Protein AF-A0A843CXL3-F1 (afdb_monomer_lite)

Secondary structure (DSSP, 8-state):
---EEE-TTT--S-EEEEE-STT--EEEETTT--EE--EEE-SSPPPP------

Foldseek 3Di:
DDWQWADPPPRDSQWAFDDDDPVHTWIAHPPPGDIGDTDTDDPDDDPPCPDPPD

Radius of gyration: 13.29 Å; chains: 1; bounding box: 36×23×29 Å

pLDDT: mean 84.54, std 12.53, range [48.06, 97.75]

Structure (mmCIF, N/CA/C/O backbone):
data_AF-A0A843CXL3-F1
#
_entry.id   AF-A0A843CXL3-F1
#
loop_
_atom_site.group_PDB
_atom_site.id
_atom_site.type_symbol
_atom_site.label_atom_id
_atom_site.label_alt_id
_atom_site.label_comp_id
_atom_site.label_asym_id
_atom_site.label_entity_id
_atom_site.label_seq_id
_atom_site.pdbx_PDB_ins_code
_atom_site.Cartn_x
_atom_site.Cartn_y
_atom_site.Cartn_z
_atom_site.occupancy
_atom_site.B_iso_or_equiv
_atom_site.auth_seq_id
_atom_site.auth_comp_id
_atom_site.auth_asym_id
_atom_site.auth_atom_id
_atom_site.pdbx_PDB_model_num
ATOM 1 N N . MET A 1 1 ? 12.099 5.624 13.708 1.00 48.06 1 MET A N 1
ATOM 2 C CA . MET A 1 1 ? 11.365 5.990 12.482 1.00 48.06 1 MET A CA 1
ATOM 3 C C . MET A 1 1 ? 10.238 4.999 12.241 1.00 48.06 1 MET A C 1
ATOM 5 O O . MET A 1 1 ? 10.502 3.806 12.297 1.00 48.06 1 MET A O 1
ATOM 9 N N . SER A 1 2 ? 9.006 5.458 12.011 1.00 59.34 2 SER A N 1
ATOM 10 C CA . SER A 1 2 ? 7.878 4.597 11.622 1.00 59.34 2 SER A CA 1
ATOM 11 C C . SER A 1 2 ? 7.104 5.287 10.503 1.00 59.34 2 SER A C 1
ATOM 13 O O . SER A 1 2 ? 6.329 6.204 10.764 1.00 59.34 2 SER A O 1
ATOM 15 N N . SER A 1 3 ? 7.361 4.898 9.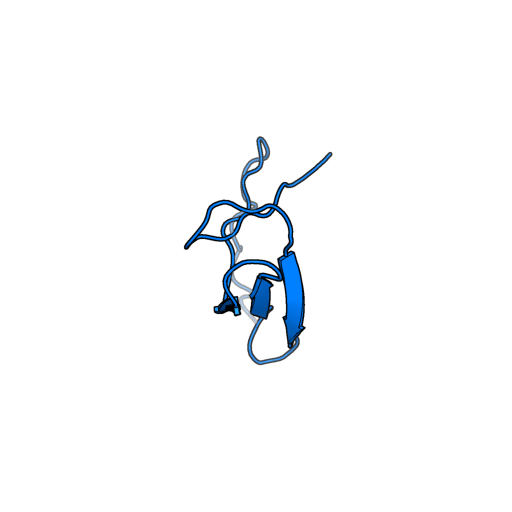253 1.00 66.50 3 SER A N 1
ATOM 16 C CA . SER A 1 3 ? 6.543 5.319 8.114 1.00 66.50 3 SER A CA 1
ATOM 17 C C . SER A 1 3 ? 5.252 4.503 8.128 1.00 66.50 3 SER A C 1
ATOM 19 O O . SER A 1 3 ? 5.296 3.273 8.026 1.00 66.50 3 SER A O 1
ATOM 21 N N . LYS A 1 4 ? 4.100 5.165 8.268 1.00 80.00 4 LYS A N 1
ATOM 22 C CA . LYS A 1 4 ? 2.801 4.482 8.282 1.00 80.00 4 LYS A CA 1
ATOM 23 C C . LYS A 1 4 ? 2.226 4.377 6.872 1.00 80.00 4 LYS A C 1
ATOM 25 O O . LYS A 1 4 ? 2.328 5.304 6.070 1.00 80.00 4 LYS A O 1
ATOM 30 N N . LYS A 1 5 ? 1.615 3.227 6.575 1.00 85.38 5 LYS A N 1
ATOM 31 C CA . LYS A 1 5 ? 0.947 2.935 5.300 1.00 85.38 5 LYS A CA 1
ATOM 32 C C . LYS A 1 5 ? -0.547 2.807 5.546 1.00 85.38 5 LYS A C 1
ATOM 34 O O . LYS A 1 5 ? -0.953 2.046 6.419 1.00 85.38 5 LYS A O 1
ATOM 39 N N . PHE A 1 6 ? -1.349 3.489 4.737 1.00 92.19 6 PHE A N 1
ATOM 40 C CA . PHE A 1 6 ? -2.804 3.453 4.855 1.00 92.19 6 PHE A CA 1
ATOM 41 C C . PHE A 1 6 ? -3.469 3.078 3.536 1.00 92.19 6 PHE A C 1
ATOM 43 O O . PHE A 1 6 ? -3.011 3.448 2.451 1.00 92.19 6 PHE A O 1
ATOM 50 N N . CYS A 1 7 ? -4.601 2.380 3.628 1.00 93.62 7 CYS A N 1
ATOM 51 C CA . CYS A 1 7 ? -5.453 2.135 2.475 1.00 93.62 7 CYS A CA 1
ATOM 52 C C . CYS A 1 7 ? -6.032 3.466 1.969 1.00 93.62 7 CYS A C 1
ATOM 54 O O . CYS A 1 7 ? -6.735 4.141 2.727 1.00 93.62 7 CYS A O 1
ATOM 56 N N . PRO A 1 8 ? -5.862 3.823 0.685 1.00 92.56 8 PRO A N 1
ATOM 57 C CA . PRO A 1 8 ? -6.459 5.044 0.149 1.00 92.56 8 PRO A CA 1
ATOM 58 C C . PRO A 1 8 ? -7.994 4.973 0.085 1.00 92.56 8 PRO A C 1
ATOM 60 O O . PRO A 1 8 ? -8.648 6.009 0.063 1.00 92.56 8 PRO A O 1
ATOM 63 N N . LYS A 1 9 ? -8.572 3.762 0.084 1.00 95.00 9 LYS A N 1
ATOM 64 C CA . LYS A 1 9 ? -10.018 3.537 -0.049 1.00 95.00 9 LYS A CA 1
ATOM 65 C C . LYS A 1 9 ? -10.757 3.524 1.291 1.00 95.00 9 LYS A C 1
ATOM 67 O O . LYS A 1 9 ? -11.804 4.148 1.400 1.00 95.00 9 LYS A O 1
ATOM 72 N N . CYS A 1 10 ? -10.242 2.806 2.292 1.00 94.88 10 CYS A N 1
ATOM 73 C CA . CYS A 1 10 ? -10.923 2.626 3.584 1.00 94.88 10 CYS A CA 1
ATOM 74 C C . CYS A 1 10 ? -10.126 3.105 4.805 1.00 94.88 10 CYS A C 1
ATOM 76 O O . CYS A 1 10 ? -10.590 2.923 5.923 1.00 94.88 10 CYS A O 1
ATOM 78 N N . LYS A 1 11 ? -8.929 3.683 4.613 1.00 92.25 11 LYS A N 1
ATOM 79 C CA . LYS A 1 11 ? -8.033 4.169 5.682 1.00 92.25 11 LYS A CA 1
ATOM 80 C C . LYS A 1 11 ? -7.531 3.112 6.675 1.00 92.25 11 LYS A C 1
ATOM 82 O O . LYS A 1 11 ? -6.872 3.462 7.645 1.00 92.25 11 LYS A O 1
ATOM 87 N N . SER A 1 12 ? -7.761 1.829 6.404 1.00 93.56 12 SER A N 1
ATOM 88 C CA . SER A 1 12 ? -7.183 0.739 7.190 1.00 93.56 12 SER A CA 1
ATOM 89 C C . SER A 1 12 ? -5.650 0.702 7.106 1.00 93.56 12 SER A C 1
ATOM 91 O O . SER A 1 12 ? -5.078 0.949 6.040 1.00 93.56 12 SER A O 1
ATOM 93 N N . GLU A 1 13 ? -5.003 0.334 8.215 1.00 92.25 13 GLU A N 1
ATOM 94 C CA . GLU A 1 13 ? -3.572 0.002 8.301 1.00 92.25 13 GLU A CA 1
ATOM 95 C C . GLU A 1 13 ? -3.283 -1.464 7.882 1.00 92.25 13 GLU A C 1
ATOM 97 O O . GLU A 1 13 ? -2.123 -1.858 7.761 1.00 92.25 13 GLU A O 1
ATOM 102 N N . ASN A 1 14 ? -4.315 -2.281 7.608 1.00 94.81 14 ASN A N 1
ATOM 103 C CA .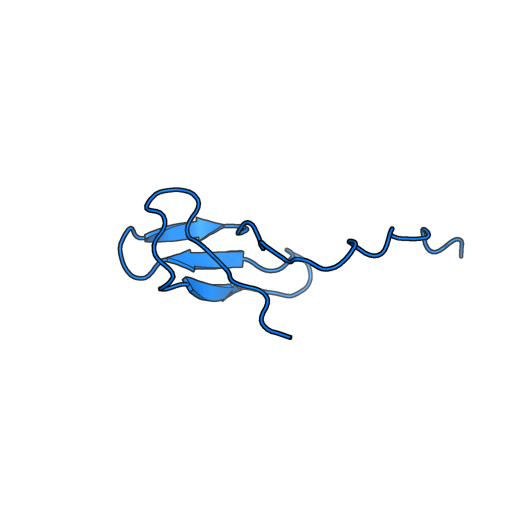 ASN A 1 14 ? -4.198 -3.681 7.174 1.00 94.81 14 ASN A CA 1
ATOM 104 C C . ASN A 1 14 ? -3.756 -3.781 5.702 1.00 94.81 14 ASN A C 1
ATOM 106 O O . ASN A 1 14 ? -4.554 -4.055 4.796 1.00 94.81 14 ASN A O 1
ATOM 110 N N . ILE A 1 15 ? -2.476 -3.493 5.466 1.00 93.25 15 ILE A N 1
ATOM 111 C CA . ILE A 1 15 ? -1.844 -3.389 4.151 1.00 93.25 15 ILE A CA 1
ATOM 112 C C . ILE A 1 15 ? -0.725 -4.425 4.024 1.00 93.25 15 ILE A C 1
ATOM 114 O O . ILE A 1 15 ? 0.249 -4.404 4.772 1.00 93.25 15 ILE A O 1
ATOM 118 N N . ILE A 1 16 ? -0.833 -5.296 3.021 1.00 93.88 16 ILE A N 1
ATOM 119 C CA . ILE A 1 16 ? 0.118 -6.382 2.755 1.00 93.88 16 ILE A CA 1
ATOM 120 C C . ILE A 1 16 ? 0.775 -6.131 1.397 1.00 93.88 16 ILE A C 1
ATOM 122 O O . ILE A 1 16 ? 0.087 -5.778 0.439 1.00 93.88 16 ILE A O 1
ATOM 126 N N . 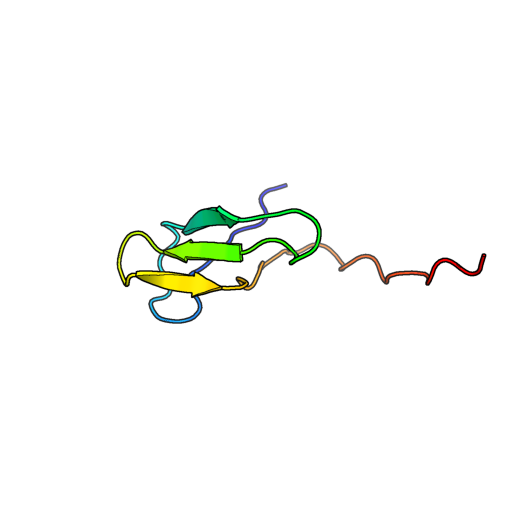LEU A 1 17 ? 2.096 -6.302 1.286 1.00 92.69 17 LEU A N 1
ATOM 127 C CA . LEU A 1 17 ? 2.768 -6.256 -0.017 1.00 92.69 17 LEU A CA 1
ATOM 128 C C . LEU A 1 17 ? 2.248 -7.409 -0.886 1.00 92.69 17 LEU A C 1
ATOM 130 O O . LEU A 1 17 ? 2.330 -8.568 -0.491 1.00 92.69 17 LEU A O 1
ATOM 134 N N . TRP A 1 18 ? 1.699 -7.080 -2.052 1.00 93.62 18 TRP A N 1
ATOM 135 C CA . TRP A 1 18 ? 1.100 -8.048 -2.969 1.00 93.62 18 TRP A CA 1
ATOM 136 C C . TRP A 1 18 ? 2.030 -8.384 -4.133 1.00 93.62 18 TRP A C 1
ATOM 138 O O . TRP A 1 18 ? 2.223 -9.555 -4.441 1.00 93.62 18 TRP A O 1
ATOM 148 N N . MET A 1 19 ? 2.644 -7.370 -4.748 1.00 91.62 19 MET A N 1
ATOM 149 C CA . MET A 1 19 ? 3.644 -7.536 -5.809 1.00 91.62 19 MET A CA 1
ATOM 150 C C . MET A 1 19 ? 4.732 -6.464 -5.699 1.00 91.62 19 MET A C 1
ATOM 152 O O . MET A 1 19 ? 4.499 -5.386 -5.154 1.00 91.62 19 MET A O 1
ATOM 156 N N . GLY A 1 20 ? 5.917 -6.752 -6.234 1.00 89.81 20 GLY A N 1
ATOM 157 C CA . GLY A 1 20 ? 7.055 -5.834 -6.279 1.00 89.81 20 GLY A CA 1
ATOM 158 C C . GLY A 1 20 ? 7.924 -6.068 -7.516 1.00 89.81 20 GLY A C 1
ATOM 159 O O . GLY A 1 20 ? 7.583 -6.875 -8.378 1.00 89.81 20 GLY A O 1
ATOM 160 N N . GLY A 1 21 ? 9.063 -5.382 -7.600 1.00 89.06 21 GLY A N 1
ATOM 161 C CA . GLY A 1 21 ? 9.986 -5.490 -8.734 1.00 89.06 21 GLY A CA 1
ATOM 162 C C . GLY A 1 21 ? 9.694 -4.456 -9.821 1.00 89.06 21 GLY A C 1
ATOM 163 O O . GLY A 1 21 ? 9.437 -3.295 -9.509 1.00 89.06 21 GLY A O 1
ATOM 164 N N . TYR A 1 22 ? 9.743 -4.868 -11.092 1.00 88.88 22 TYR A N 1
ATOM 165 C CA . TYR A 1 22 ? 9.656 -3.957 -12.244 1.00 88.88 22 TYR A CA 1
ATOM 166 C C . TYR A 1 22 ? 8.351 -3.144 -12.297 1.00 88.88 22 TYR A C 1
ATOM 168 O O . TYR A 1 22 ? 8.340 -2.013 -12.766 1.00 88.88 22 TYR A O 1
ATOM 176 N N . THR A 1 23 ? 7.253 -3.684 -11.764 1.00 82.62 23 THR A N 1
ATOM 177 C CA . THR A 1 23 ? 5.950 -3.001 -11.712 1.00 82.62 23 THR A CA 1
ATOM 178 C C . THR A 1 23 ? 5.837 -1.962 -10.591 1.00 82.62 23 THR A C 1
ATOM 180 O O . THR A 1 23 ? 4.777 -1.363 -10.423 1.00 82.62 23 THR A O 1
ATOM 183 N N . GLY A 1 24 ? 6.882 -1.783 -9.776 1.00 86.81 24 GLY A N 1
ATOM 184 C CA . GLY A 1 24 ? 6.799 -1.066 -8.506 1.00 86.81 24 GLY A CA 1
ATOM 185 C C . GLY A 1 24 ? 6.093 -1.881 -7.415 1.00 86.81 24 GLY A C 1
ATOM 186 O O . GLY A 1 24 ? 5.600 -2.989 -7.648 1.00 86.81 24 GLY A O 1
ATOM 187 N N . ALA A 1 25 ? 6.071 -1.341 -6.194 1.00 89.75 25 ALA A N 1
ATOM 188 C CA . ALA A 1 25 ? 5.436 -1.985 -5.046 1.00 89.75 25 ALA A CA 1
ATOM 189 C C . ALA A 1 25 ? 3.910 -1.800 -5.084 1.00 89.75 25 ALA A C 1
ATOM 191 O O . ALA A 1 25 ? 3.402 -0.692 -4.906 1.00 89.75 25 ALA A O 1
ATOM 192 N N . MET A 1 26 ? 3.181 -2.900 -5.264 1.00 93.19 26 MET A N 1
ATOM 193 C CA . MET A 1 26 ? 1.727 -2.956 -5.144 1.00 93.19 26 MET A C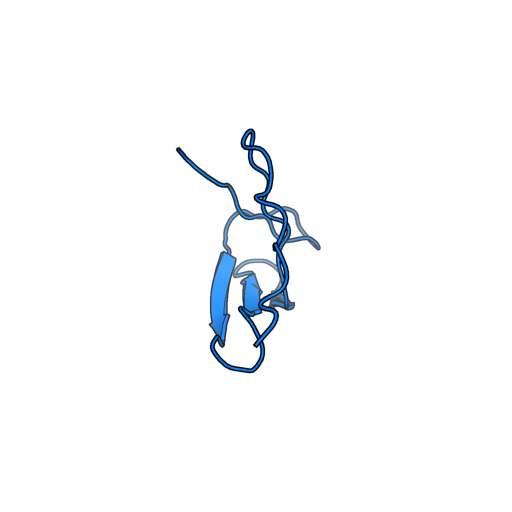A 1
ATOM 194 C C . MET A 1 26 ? 1.330 -3.620 -3.837 1.00 93.19 26 MET A C 1
ATOM 196 O O . MET A 1 26 ? 1.867 -4.661 -3.460 1.00 93.19 26 MET A O 1
ATOM 200 N N . TYR A 1 27 ? 0.336 -3.052 -3.173 1.00 94.31 27 TYR A N 1
ATOM 201 C CA . TYR A 1 27 ? -0.161 -3.534 -1.899 1.00 94.31 27 TYR A CA 1
ATOM 202 C C . TYR A 1 27 ? -1.619 -3.948 -2.005 1.00 94.31 27 TYR A C 1
ATOM 204 O O . TYR A 1 27 ? -2.385 -3.366 -2.770 1.00 94.31 27 TYR A O 1
ATOM 212 N N . ARG A 1 28 ? -2.007 -4.927 -1.190 1.00 95.94 28 ARG A N 1
ATOM 213 C CA . ARG A 1 28 ? -3.386 -5.362 -1.011 1.00 95.94 28 ARG A CA 1
ATOM 214 C C . ARG A 1 28 ? -3.888 -4.971 0.376 1.00 95.94 28 ARG A C 1
ATOM 216 O O . ARG A 1 28 ? -3.232 -5.258 1.374 1.00 95.94 28 ARG A O 1
ATOM 223 N N . CYS A 1 29 ? -5.069 -4.365 0.441 1.00 96.75 29 CYS A N 1
ATOM 224 C CA . CYS A 1 29 ? -5.774 -4.127 1.696 1.00 96.75 29 CYS A CA 1
ATOM 225 C C . CYS A 1 29 ? -6.553 -5.378 2.113 1.00 96.75 29 CYS A C 1
ATOM 227 O O . CYS A 1 29 ? -7.370 -5.884 1.338 1.00 96.75 29 CYS A O 1
ATOM 229 N N . GLY A 1 30 ? -6.318 -5.856 3.336 1.00 96.06 30 GLY A N 1
ATOM 230 C CA . GLY A 1 30 ? -7.017 -7.014 3.896 1.00 96.06 30 GLY A CA 1
ATOM 231 C C . GLY A 1 30 ? -8.509 -6.775 4.137 1.00 96.06 30 GLY A C 1
ATOM 232 O O . GLY A 1 30 ? -9.285 -7.717 4.016 1.00 96.06 30 GLY A O 1
ATOM 233 N N . ASP A 1 31 ? -8.914 -5.524 4.376 1.00 97.75 31 ASP A N 1
ATOM 234 C CA . ASP A 1 31 ? -10.282 -5.212 4.811 1.00 97.75 31 ASP A CA 1
ATOM 235 C C . ASP A 1 31 ? -11.226 -4.861 3.654 1.00 97.75 31 ASP A C 1
ATOM 237 O O . ASP A 1 31 ? -12.376 -5.286 3.641 1.00 97.75 31 ASP A O 1
ATOM 241 N N . CYS A 1 32 ? -10.764 -4.087 2.663 1.00 96.56 32 CYS A N 1
ATOM 242 C CA . CYS A 1 32 ? -11.611 -3.650 1.539 1.00 96.56 32 CYS A CA 1
ATOM 243 C C . CYS A 1 32 ? -11.204 -4.222 0.174 1.00 96.56 32 CYS A C 1
ATOM 245 O O . CYS A 1 32 ? -11.844 -3.918 -0.836 1.00 96.56 32 CYS A O 1
ATOM 247 N N . GLY A 1 33 ? -10.116 -4.997 0.123 1.00 96.12 33 GLY A N 1
ATOM 248 C CA . GLY A 1 33 ? -9.630 -5.638 -1.099 1.00 96.12 33 GLY A CA 1
ATOM 249 C C . GLY A 1 33 ? -8.969 -4.704 -2.117 1.00 96.12 33 GLY A C 1
ATOM 250 O O . GLY A 1 33 ? -8.706 -5.148 -3.229 1.00 96.12 33 GLY A O 1
ATOM 251 N N . TYR A 1 34 ? -8.695 -3.437 -1.778 1.00 96.19 34 TYR A N 1
ATOM 252 C CA . TYR A 1 34 ? -7.917 -2.534 -2.640 1.00 96.19 34 TYR A CA 1
ATOM 253 C C . TYR A 1 34 ? -6.583 -3.179 -3.040 1.00 96.19 34 TYR A C 1
ATOM 255 O O . TYR A 1 34 ? -5.903 -3.712 -2.167 1.00 96.19 34 TYR A O 1
ATOM 263 N N . VAL A 1 35 ? -6.213 -3.097 -4.321 1.00 95.88 35 VAL A N 1
ATOM 264 C CA . VAL A 1 35 ? -4.919 -3.546 -4.852 1.00 95.88 35 VAL A CA 1
ATOM 265 C C . VAL A 1 35 ? -4.291 -2.404 -5.643 1.00 95.88 35 VAL A C 1
ATOM 267 O O . VAL A 1 35 ? -4.894 -1.918 -6.598 1.00 95.88 35 VAL A O 1
ATOM 270 N N . GLY A 1 36 ? -3.099 -1.965 -5.242 1.00 93.38 36 GLY A N 1
ATOM 271 C CA . GLY A 1 36 ? -2.393 -0.870 -5.904 1.00 93.38 36 GLY A CA 1
ATOM 272 C C . GLY A 1 36 ? -1.359 -0.175 -5.014 1.00 93.38 36 GLY A C 1
ATOM 273 O O . GLY A 1 36 ? -1.020 -0.687 -3.942 1.00 93.38 36 GLY A O 1
ATOM 274 N N . PRO A 1 37 ? -0.821 0.977 -5.447 1.00 91.19 37 PRO A N 1
ATOM 275 C CA . PRO A 1 37 ? 0.093 1.779 -4.637 1.00 91.19 37 PRO A CA 1
ATOM 276 C C . PRO A 1 37 ? -0.599 2.349 -3.386 1.00 91.19 37 PRO A C 1
ATOM 278 O O . PRO A 1 37 ? -1.807 2.570 -3.367 1.00 91.19 37 PRO A O 1
ATOM 281 N N . VAL A 1 38 ? 0.168 2.619 -2.329 1.00 90.00 38 VAL A N 1
ATOM 282 C CA . VAL A 1 38 ? -0.343 3.238 -1.090 1.00 90.00 38 VAL A CA 1
ATOM 283 C C . VAL A 1 38 ? 0.354 4.557 -0.816 1.00 90.00 38 VAL A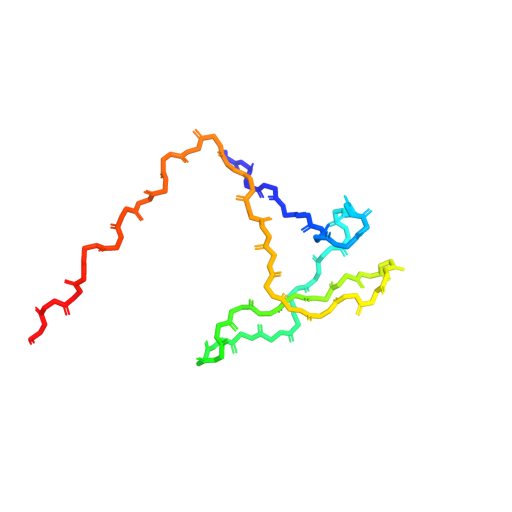 C 1
ATOM 285 O O . VAL A 1 38 ? 1.503 4.756 -1.206 1.00 90.00 38 VAL A O 1
ATOM 288 N N . VAL A 1 39 ? -0.346 5.444 -0.114 1.00 82.88 39 VAL A N 1
ATOM 289 C CA . VAL A 1 39 ? 0.236 6.685 0.393 1.00 82.88 39 VAL A CA 1
ATOM 290 C C . VAL A 1 39 ? 1.025 6.355 1.657 1.00 82.88 39 VAL A C 1
ATOM 292 O O . VAL A 1 39 ? 0.522 5.659 2.544 1.00 82.88 39 VAL A O 1
ATOM 295 N N . ILE A 1 40 ? 2.268 6.827 1.712 1.00 81.06 40 ILE A N 1
ATOM 296 C CA . ILE A 1 40 ? 3.135 6.707 2.881 1.00 81.06 40 ILE A CA 1
ATOM 297 C C . ILE A 1 40 ? 3.176 8.078 3.541 1.00 81.06 40 ILE A C 1
ATOM 299 O O . ILE A 1 40 ? 3.680 9.032 2.952 1.00 81.06 40 ILE A O 1
ATOM 303 N N . GLU A 1 41 ? 2.636 8.169 4.750 1.00 79.06 41 GLU A N 1
ATOM 304 C CA . GLU A 1 41 ? 2.745 9.376 5.562 1.00 79.06 41 GLU A CA 1
ATOM 305 C C . GLU A 1 41 ? 4.007 9.262 6.419 1.00 79.06 41 GLU A C 1
ATOM 307 O O . GLU A 1 41 ? 4.207 8.287 7.154 1.00 79.06 41 GLU A O 1
ATOM 312 N N . THR A 1 42 ? 4.891 10.245 6.279 1.00 79.44 42 THR A N 1
ATOM 313 C CA . THR A 1 42 ? 6.129 10.348 7.046 1.00 79.44 42 THR A CA 1
ATOM 314 C C . THR A 1 42 ? 6.371 11.801 7.440 1.00 79.44 42 THR A C 1
ATOM 316 O O . THR A 1 42 ? 6.012 12.719 6.705 1.00 79.44 42 THR A O 1
ATOM 319 N N . ASN A 1 43 ? 6.978 12.003 8.608 1.00 80.88 43 ASN A N 1
ATOM 320 C CA . ASN A 1 43 ? 7.465 13.311 9.056 1.00 80.88 43 ASN A CA 1
ATOM 321 C C . ASN A 1 43 ? 8.849 13.646 8.477 1.00 80.88 43 ASN A C 1
ATOM 323 O O . ASN A 1 43 ? 9.420 14.681 8.810 1.00 80.88 43 ASN A O 1
ATOM 327 N N . GLU A 1 44 ? 9.398 12.756 7.656 1.00 81.38 44 GLU A N 1
ATOM 328 C CA . GLU A 1 44 ? 10.691 12.928 7.009 1.00 81.38 44 GLU A CA 1
ATOM 329 C C . GLU A 1 44 ? 10.534 13.626 5.661 1.00 81.38 44 GLU A C 1
ATOM 331 O O . GLU A 1 44 ? 9.562 13.408 4.934 1.00 81.38 44 GLU A O 1
ATOM 336 N N . GLU A 1 45 ? 11.514 14.455 5.309 1.00 78.75 45 GLU A N 1
ATOM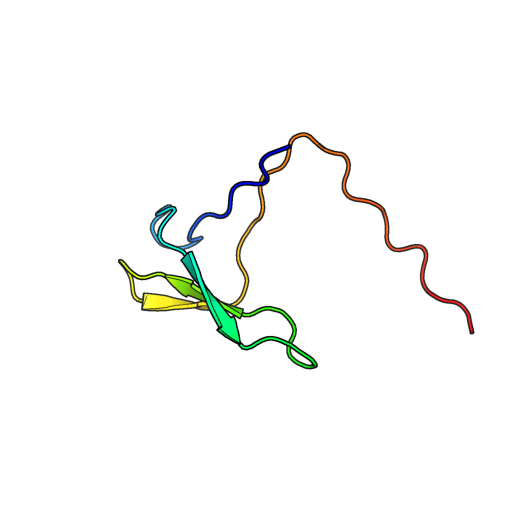 337 C CA . GLU A 1 45 ? 11.597 15.011 3.965 1.00 78.75 45 GLU A CA 1
ATOM 338 C C . GLU A 1 45 ? 11.795 13.872 2.963 1.00 78.75 45 GLU A C 1
ATOM 340 O O . GLU A 1 45 ? 12.684 13.036 3.122 1.00 78.75 45 GLU A O 1
ATOM 345 N N . ILE A 1 46 ? 10.952 13.835 1.929 1.00 75.00 46 ILE A N 1
ATOM 346 C CA . ILE A 1 46 ? 11.086 12.872 0.837 1.00 75.00 46 ILE A CA 1
ATOM 347 C C . ILE A 1 46 ? 12.415 13.181 0.133 1.00 75.00 46 ILE A C 1
ATOM 349 O O . ILE A 1 46 ? 12.547 14.285 -0.410 1.00 75.00 46 ILE A O 1
ATOM 353 N N . PRO A 1 47 ? 13.395 12.255 0.112 1.00 71.75 47 PRO A N 1
ATOM 354 C CA . PRO A 1 47 ? 14.608 12.457 -0.661 1.00 71.75 47 PRO A CA 1
ATOM 355 C C . PRO A 1 47 ? 14.211 12.668 -2.119 1.00 71.75 47 PRO A C 1
ATOM 357 O O . PRO A 1 47 ? 13.509 11.843 -2.709 1.00 71.75 47 PRO A O 1
ATOM 360 N N . ARG A 1 48 ? 14.596 13.812 -2.684 1.00 72.44 48 ARG A N 1
ATOM 361 C CA . ARG A 1 48 ? 14.363 14.089 -4.100 1.00 72.44 48 ARG A CA 1
ATOM 362 C C . ARG A 1 48 ? 15.222 13.116 -4.897 1.00 72.44 48 ARG A C 1
ATOM 364 O O . ARG A 1 48 ? 16.409 12.992 -4.618 1.00 72.44 48 ARG A O 1
ATOM 371 N N . ASP A 1 49 ? 14.608 12.428 -5.851 1.00 70.94 49 ASP A N 1
ATOM 372 C CA . ASP A 1 49 ? 15.318 11.591 -6.812 1.00 70.94 49 ASP A CA 1
ATOM 373 C C . ASP A 1 49 ? 16.236 12.502 -7.644 1.00 70.94 49 ASP A C 1
ATOM 375 O O . ASP A 1 49 ? 15.784 13.200 -8.554 1.00 70.94 49 ASP A O 1
ATOM 379 N N . GLU A 1 50 ? 17.517 12.588 -7.276 1.00 65.38 50 GLU A N 1
ATOM 380 C CA . GLU A 1 50 ? 18.546 13.146 -8.150 1.00 65.38 50 GLU A CA 1
ATOM 381 C C . GLU A 1 50 ? 18.736 12.138 -9.277 1.00 65.38 50 GLU A C 1
ATOM 383 O O . GLU A 1 50 ? 19.476 11.162 -9.142 1.00 65.38 50 GLU A O 1
ATOM 388 N N . GLY A 1 51 ? 17.974 12.347 -10.354 1.00 60.94 51 GLY A N 1
ATOM 389 C CA . GLY A 1 51 ? 17.949 11.484 -11.523 1.00 60.94 51 GLY A CA 1
ATOM 390 C C . GLY A 1 51 ? 19.349 11.006 -11.894 1.00 60.94 51 GLY A C 1
ATOM 391 O O . GLY A 1 51 ? 20.270 11.801 -12.097 1.00 60.94 51 GLY A O 1
ATOM 392 N N . ARG A 1 52 ? 19.495 9.682 -11.956 1.00 63.22 52 ARG A N 1
ATOM 393 C CA . ARG A 1 52 ? 20.685 8.985 -12.437 1.00 63.22 52 ARG A CA 1
ATOM 394 C C . ARG A 1 52 ? 20.973 9.439 -13.870 1.00 63.22 52 ARG A C 1
ATOM 396 O O . ARG A 1 52 ? 20.374 8.928 -14.809 1.00 63.22 52 ARG A O 1
ATOM 403 N N . ASN A 1 53 ? 21.859 10.417 -14.015 1.00 62.41 53 ASN A N 1
ATOM 404 C CA . ASN A 1 53 ? 22.482 10.743 -15.290 1.00 62.41 53 ASN A CA 1
ATOM 405 C C . ASN A 1 53 ? 23.627 9.738 -15.486 1.00 62.41 53 ASN A C 1
ATOM 407 O O . ASN A 1 53 ? 24.682 9.895 -14.870 1.00 62.41 53 ASN A O 1
ATOM 411 N N . ASP A 1 54 ? 23.359 8.677 -16.248 1.00 53.91 54 ASP A N 1
ATOM 412 C CA . ASP A 1 54 ? 24.373 7.790 -16.842 1.00 53.91 54 ASP A CA 1
ATOM 413 C C . ASP A 1 54 ? 24.729 8.312 -18.241 1.00 53.91 54 ASP A C 1
ATOM 415 O O . ASP A 1 54 ? 23.776 8.641 -18.991 1.00 53.91 54 ASP A O 1
#

Sequence (54 aa):
MSSKKFCPKCKSENIILWMGGYTGAMYRCGDCGYVGPVVIETNEEIPRDEGRND